Protein AF-A0A7Z9XIA0-F1 (afdb_monomer)

Mean predicted aligned error: 3.94 Å

pLDDT: mean 92.0, std 4.97, range [63.78, 97.62]

Radius of gyration: 14.97 Å; Cα contacts (8 Å, |Δi|>4): 138; chains: 1; bounding box: 28×29×41 Å

Structure (mmCIF, N/CA/C/O backbone):
data_AF-A0A7Z9XIA0-F1
#
_entry.id   AF-A0A7Z9XIA0-F1
#
loop_
_atom_site.group_PDB
_atom_site.id
_atom_site.type_symbol
_atom_site.label_atom_id
_atom_site.label_alt_id
_atom_site.label_comp_id
_atom_site.label_asym_id
_atom_site.label_entity_id
_atom_site.label_seq_id
_atom_site.pdbx_PDB_ins_code
_atom_site.Cartn_x
_atom_site.Cartn_y
_atom_site.Cartn_z
_atom_site.occupancy
_atom_site.B_iso_or_equiv
_atom_site.auth_seq_id
_atom_site.auth_comp_id
_atom_site.auth_asym_id
_atom_site.auth_atom_id
_atom_site.pdbx_PDB_model_num
ATOM 1 N N . MET A 1 1 ? -15.112 -2.971 13.193 1.00 96.69 1 MET A N 1
ATOM 2 C CA . MET A 1 1 ? -1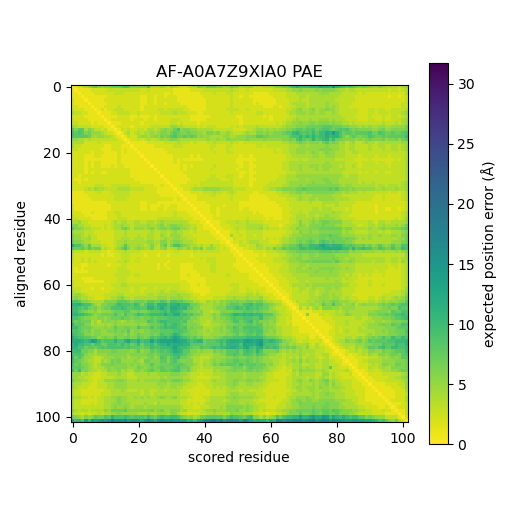4.631 -3.986 12.216 1.00 96.69 1 MET A CA 1
ATOM 3 C C . MET A 1 1 ? -13.182 -3.687 11.866 1.00 96.69 1 MET A C 1
ATOM 5 O O . MET A 1 1 ? -12.814 -2.518 11.937 1.00 96.69 1 MET A O 1
ATOM 9 N N . ARG A 1 2 ? -12.403 -4.709 11.489 1.00 96.31 2 ARG A N 1
ATOM 10 C CA . ARG A 1 2 ? -11.012 -4.569 11.030 1.00 96.31 2 ARG A CA 1
ATOM 11 C C . ARG A 1 2 ? -10.988 -4.517 9.504 1.00 96.31 2 ARG A C 1
ATOM 13 O O . ARG A 1 2 ? -11.601 -5.372 8.866 1.00 96.31 2 ARG A O 1
ATOM 20 N N . ILE A 1 3 ? -10.341 -3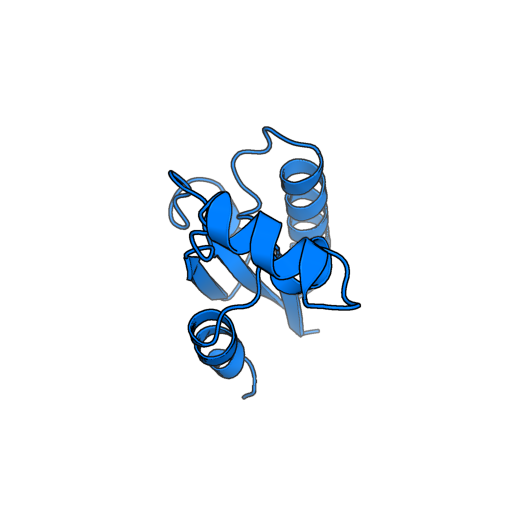.508 8.928 1.00 97.12 3 ILE A N 1
ATOM 21 C CA . ILE A 1 3 ? -10.269 -3.304 7.474 1.00 97.12 3 ILE A CA 1
ATOM 22 C C . ILE A 1 3 ? -8.802 -3.195 7.071 1.00 97.12 3 ILE A C 1
ATOM 24 O O . ILE A 1 3 ? -8.069 -2.405 7.653 1.00 97.12 3 ILE A O 1
ATOM 28 N N . LEU A 1 4 ? -8.380 -3.950 6.055 1.00 97.06 4 LEU A N 1
ATOM 29 C CA . LEU A 1 4 ? -7.078 -3.777 5.412 1.00 97.06 4 LEU A CA 1
ATOM 30 C C . LEU A 1 4 ? -7.261 -3.025 4.094 1.00 97.06 4 LEU A C 1
ATOM 32 O O . LEU A 1 4 ? -7.855 -3.548 3.152 1.00 97.06 4 LEU A O 1
ATOM 36 N N . GLN A 1 5 ? -6.728 -1.810 4.015 1.00 96.75 5 GLN A N 1
ATOM 37 C CA . GLN A 1 5 ? -6.675 -1.049 2.773 1.00 96.75 5 GLN A CA 1
ATOM 38 C C . GLN A 1 5 ? -5.352 -1.332 2.052 1.00 96.75 5 GLN A C 1
ATOM 40 O O . GLN A 1 5 ? -4.275 -1.222 2.638 1.00 96.75 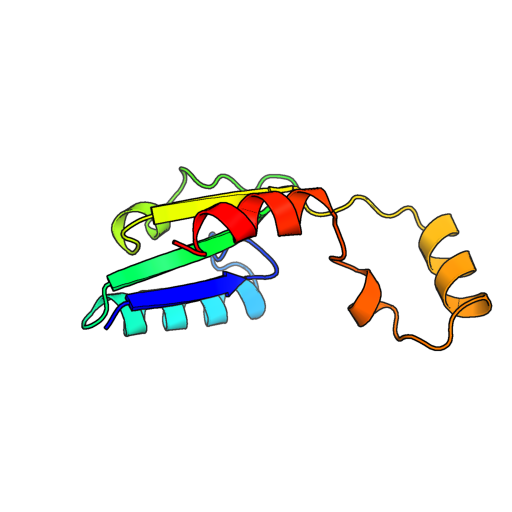5 GLN A O 1
ATOM 45 N N . LEU A 1 6 ? -5.438 -1.680 0.767 1.00 96.19 6 LEU A N 1
ATOM 46 C CA . LEU A 1 6 ? -4.283 -1.876 -0.107 1.00 96.19 6 LEU A CA 1
ATOM 47 C C . LEU A 1 6 ? -4.154 -0.676 -1.041 1.00 96.19 6 LEU A C 1
ATOM 49 O O . LEU A 1 6 ? -5.097 -0.369 -1.776 1.00 96.19 6 LEU A O 1
ATOM 53 N N . THR A 1 7 ? -3.001 -0.006 -1.045 1.00 95.38 7 THR A N 1
ATOM 54 C CA . THR A 1 7 ? -2.777 1.155 -1.915 1.00 95.38 7 THR A CA 1
ATOM 55 C C . THR A 1 7 ? -1.616 0.937 -2.893 1.00 95.38 7 THR A C 1
ATOM 57 O O . THR A 1 7 ? -0.522 0.531 -2.493 1.00 95.38 7 THR A O 1
ATOM 60 N N . PRO A 1 8 ? -1.813 1.241 -4.193 1.00 93.06 8 PRO A N 1
ATOM 61 C CA . PRO A 1 8 ? -0.770 1.101 -5.214 1.00 93.06 8 PRO A CA 1
ATOM 62 C C . PRO A 1 8 ? 0.367 2.126 -5.075 1.00 93.06 8 PRO A C 1
ATOM 64 O O . PRO A 1 8 ? 1.414 1.971 -5.698 1.00 93.06 8 PRO A O 1
ATOM 67 N N . GLN A 1 9 ? 0.150 3.181 -4.293 1.00 93.12 9 GLN A N 1
ATOM 68 C CA . GLN A 1 9 ? 1.104 4.228 -3.942 1.00 93.12 9 GLN A CA 1
ATOM 69 C C . GLN A 1 9 ? 0.784 4.691 -2.518 1.00 93.12 9 GLN A C 1
ATOM 71 O O . GLN A 1 9 ? -0.390 4.651 -2.127 1.00 93.12 9 GLN A O 1
ATOM 76 N N . PHE A 1 10 ?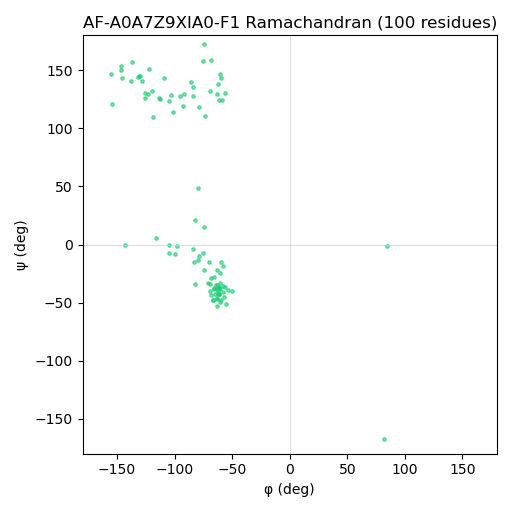 1.792 5.139 -1.767 1.00 95.75 10 PHE A N 1
ATOM 77 C CA . PHE A 1 10 ? 1.580 5.696 -0.434 1.00 95.75 10 PHE A CA 1
ATOM 78 C C . PHE A 1 10 ? 0.587 6.870 -0.493 1.00 95.75 10 PHE A C 1
ATOM 80 O O . PHE A 1 10 ? 0.722 7.741 -1.354 1.00 95.75 10 PHE A O 1
ATOM 87 N N . PRO A 1 11 ? -0.459 6.901 0.359 1.00 96.00 11 PRO A N 1
ATOM 88 C CA . PRO A 1 11 ? -1.519 7.904 0.264 1.00 96.00 11 PRO A CA 1
ATOM 89 C C . PRO A 1 11 ? -1.089 9.298 0.758 1.00 96.00 11 PRO A C 1
ATOM 91 O O . PRO A 1 11 ? -1.937 10.149 0.998 1.00 96.00 11 PRO A O 1
ATOM 94 N N . TRP A 1 12 ? 0.205 9.565 0.918 1.00 95.69 12 TRP A N 1
ATOM 95 C CA . TRP A 1 12 ? 0.723 10.857 1.351 1.00 95.69 12 TRP A CA 1
ATOM 96 C C . TRP A 1 12 ? 2.075 11.150 0.682 1.00 95.69 12 TRP A C 1
ATOM 98 O O . TRP A 1 12 ? 2.859 10.222 0.521 1.00 95.69 12 TRP A O 1
ATOM 108 N N . PRO A 1 13 ? 2.386 12.405 0.311 1.00 94.12 13 PRO A N 1
ATOM 109 C CA . PRO A 1 13 ? 1.507 13.576 0.287 1.00 94.12 13 PRO A CA 1
ATOM 110 C C . PRO A 1 13 ? 0.407 13.483 -0.791 1.00 94.12 13 PRO A C 1
ATOM 112 O O . PRO A 1 13 ? 0.508 12.754 -1.782 1.00 94.12 13 PRO A O 1
ATOM 115 N N . THR A 1 14 ? -0.678 14.241 -0.623 1.00 90.94 14 THR A N 1
ATOM 116 C CA . THR A 1 14 ? -1.866 14.213 -1.503 1.00 90.94 14 THR A CA 1
ATOM 117 C C . THR A 1 14 ? -1.691 15.013 -2.805 1.00 90.94 14 THR A C 1
ATOM 119 O O . THR A 1 14 ? -2.548 15.801 -3.191 1.00 90.94 14 THR A O 1
ATOM 122 N N . HIS A 1 15 ? -0.574 14.805 -3.507 1.00 88.69 15 HIS A N 1
ATOM 123 C CA . HIS A 1 15 ? -0.209 15.534 -4.731 1.00 88.69 15 HIS A CA 1
ATOM 124 C C . HIS A 1 15 ? -0.907 15.065 -6.024 1.00 88.69 15 HIS A C 1
ATOM 126 O O . HIS A 1 15 ? -0.820 15.738 -7.047 1.00 88.69 15 HIS A O 1
ATOM 132 N N . GLN A 1 16 ? -1.562 13.899 -6.019 1.00 87.62 16 GLN A N 1
ATOM 133 C CA . GLN A 1 16 ? -2.139 13.267 -7.209 1.00 87.62 16 GLN A CA 1
ATOM 134 C C . GLN A 1 16 ? -3.526 12.712 -6.899 1.00 87.62 16 GLN A C 1
ATOM 136 O O . GLN A 1 16 ? -3.830 12.375 -5.756 1.00 87.62 16 GLN A O 1
ATOM 141 N N . GLY A 1 17 ? -4.358 12.540 -7.930 1.00 91.88 17 GLY A N 1
ATOM 142 C CA . GLY A 1 17 ? -5.720 12.019 -7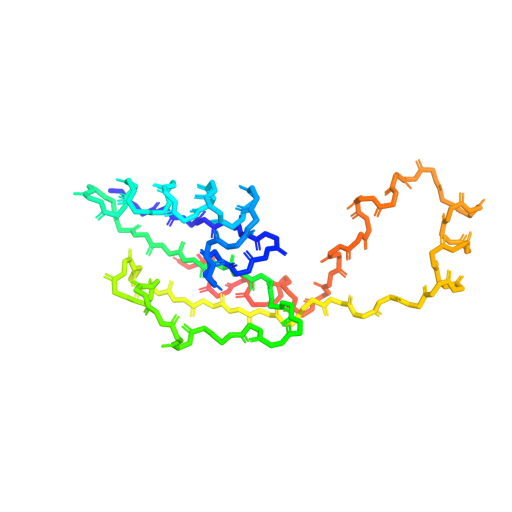.764 1.00 91.88 17 GLY A CA 1
ATOM 143 C C . GLY A 1 17 ? -5.776 10.687 -7.003 1.00 91.88 17 GLY A C 1
ATOM 144 O O . GLY A 1 17 ? -6.639 10.504 -6.145 1.00 91.88 17 GLY A O 1
ATOM 145 N N . THR A 1 18 ? -4.822 9.782 -7.249 1.00 90.31 18 THR A N 1
ATOM 146 C CA . THR A 1 18 ? -4.726 8.494 -6.541 1.00 90.31 18 THR A CA 1
ATOM 147 C C . THR A 1 18 ? -4.391 8.670 -5.061 1.00 90.31 18 THR A C 1
ATOM 149 O O . THR A 1 18 ? -5.061 8.071 -4.218 1.00 90.31 18 THR A O 1
ATOM 152 N N . THR A 1 19 ? -3.393 9.493 -4.720 1.00 93.56 19 THR A N 1
ATOM 153 C CA . THR A 1 19 ? -3.002 9.698 -3.317 1.00 93.56 19 THR A CA 1
ATOM 154 C C . THR A 1 19 ? -4.077 10.471 -2.556 1.00 93.56 19 THR A C 1
ATOM 156 O O . THR A 1 19 ? -4.449 10.060 -1.461 1.00 93.56 19 THR A O 1
ATOM 159 N N . LEU A 1 20 ? -4.690 11.487 -3.175 1.00 95.69 20 LEU 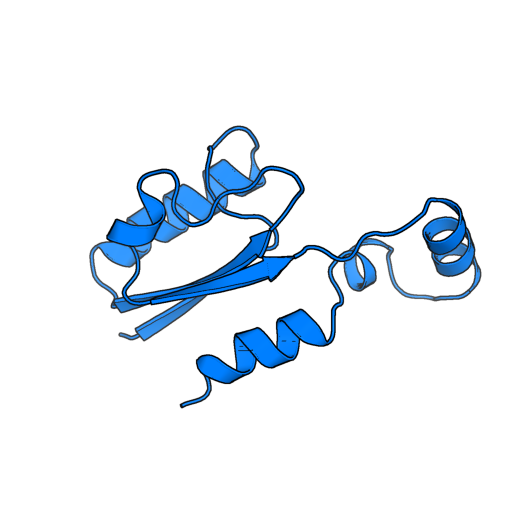A N 1
ATOM 160 C CA . LEU A 1 20 ? -5.813 12.242 -2.611 1.00 95.69 20 LEU A CA 1
ATOM 161 C C . LEU A 1 20 ? -7.023 11.346 -2.311 1.00 95.69 20 LEU A C 1
ATOM 163 O O . LEU A 1 20 ? -7.592 11.420 -1.218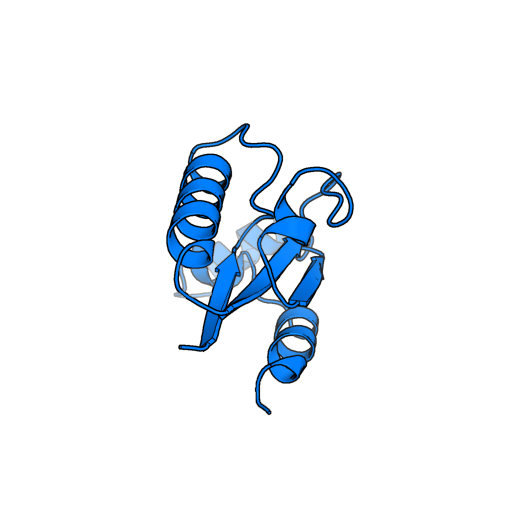 1.00 95.69 20 LEU A O 1
ATOM 167 N N . ARG A 1 21 ? -7.418 10.490 -3.262 1.00 96.19 21 ARG A N 1
ATOM 168 C CA . ARG A 1 21 ? -8.545 9.565 -3.081 1.00 96.19 21 ARG A CA 1
ATOM 169 C C . ARG A 1 21 ? -8.259 8.569 -1.963 1.00 96.19 21 ARG A C 1
ATOM 171 O O . ARG A 1 21 ? -9.060 8.450 -1.039 1.00 96.19 21 ARG A O 1
ATOM 178 N N . ASN A 1 22 ? -7.120 7.881 -2.031 1.00 96.81 22 ASN A N 1
ATOM 179 C CA . ASN A 1 22 ? -6.772 6.844 -1.062 1.00 96.81 22 ASN A CA 1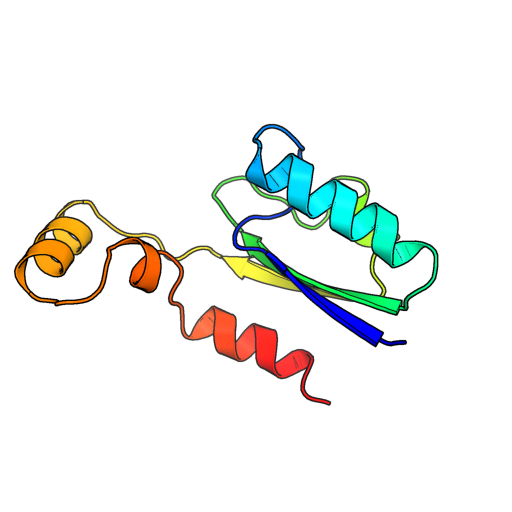
ATOM 180 C C . ASN A 1 22 ? -6.630 7.411 0.352 1.00 96.81 22 ASN A C 1
ATOM 182 O O . ASN A 1 22 ? -7.078 6.768 1.298 1.00 96.81 22 ASN A O 1
ATOM 186 N N . PHE A 1 23 ? -6.078 8.619 0.488 1.00 97.19 23 PHE A N 1
ATOM 187 C CA . PHE A 1 23 ? -5.966 9.314 1.766 1.00 97.19 23 PHE A CA 1
ATOM 188 C C . PHE A 1 23 ? -7.321 9.645 2.385 1.00 97.19 23 PHE A C 1
ATOM 190 O O . PHE A 1 23 ? -7.543 9.395 3.566 1.00 97.19 23 PHE A O 1
ATOM 197 N N . ASN A 1 24 ? -8.248 10.201 1.602 1.00 97.25 24 ASN A N 1
ATOM 198 C CA . ASN A 1 24 ? -9.556 10.576 2.133 1.00 97.25 24 ASN A CA 1
ATOM 199 C C . ASN A 1 24 ? -10.426 9.352 2.447 1.00 97.25 24 ASN A C 1
ATOM 201 O O . ASN A 1 24 ? -11.157 9.379 3.435 1.00 97.25 24 ASN A O 1
ATOM 205 N N . ILE A 1 25 ? -10.298 8.265 1.675 1.00 96.88 25 ILE A N 1
ATOM 206 C CA . ILE A 1 25 ? -10.908 6.972 2.022 1.00 96.88 25 ILE A CA 1
ATOM 207 C C . ILE A 1 25 ? -10.346 6.473 3.358 1.00 96.88 25 ILE A C 1
ATOM 209 O O . ILE A 1 25 ? -11.121 6.177 4.264 1.00 96.88 25 ILE A O 1
ATOM 213 N N . LEU A 1 26 ? -9.017 6.466 3.508 1.00 97.06 26 LEU A N 1
ATOM 214 C CA . LEU A 1 26 ? -8.335 6.053 4.736 1.00 97.06 26 LEU A CA 1
ATOM 215 C C . LEU A 1 26 ? -8.841 6.860 5.945 1.00 97.06 26 LEU A C 1
ATOM 217 O O . LEU A 1 26 ? -9.287 6.297 6.942 1.00 97.06 26 LEU A O 1
ATOM 221 N N . LYS A 1 27 ? -8.853 8.192 5.818 1.00 97.06 27 LYS A N 1
ATOM 222 C CA . LYS A 1 27 ? -9.333 9.124 6.847 1.00 97.06 27 LYS A CA 1
ATOM 223 C C . LYS A 1 27 ? -10.806 8.903 7.200 1.00 97.06 27 LYS A C 1
ATOM 225 O O . LYS A 1 27 ? -11.174 9.035 8.363 1.00 97.06 27 LYS A O 1
ATOM 230 N N . GLY A 1 28 ? -11.652 8.603 6.215 1.00 97.62 28 GLY A N 1
ATOM 231 C CA . GLY A 1 28 ? -13.067 8.308 6.434 1.00 97.62 28 GLY A CA 1
ATOM 232 C C . GLY A 1 28 ? -13.273 7.006 7.207 1.00 97.62 28 GLY A C 1
ATOM 233 O O . GLY A 1 28 ? -14.001 6.995 8.199 1.00 97.62 28 GLY A O 1
ATOM 234 N N . LEU A 1 29 ? -12.587 5.936 6.793 1.00 97.44 29 LEU A N 1
ATOM 235 C CA . LEU A 1 29 ? -12.686 4.611 7.413 1.00 97.44 29 LEU A CA 1
ATOM 236 C C . LEU A 1 29 ? -12.153 4.593 8.851 1.00 97.44 29 LEU A C 1
ATOM 238 O O . LEU A 1 29 ? -12.769 3.979 9.722 1.00 97.44 29 LEU A O 1
ATOM 242 N N . ALA A 1 30 ? -11.069 5.322 9.126 1.00 96.88 30 ALA A N 1
ATOM 243 C CA . ALA A 1 30 ? -10.448 5.391 10.451 1.00 96.88 30 ALA A CA 1
ATOM 244 C C . ALA A 1 30 ? -11.379 5.927 11.563 1.00 96.88 30 ALA A C 1
ATOM 246 O O . ALA A 1 30 ? -11.087 5.761 12.742 1.00 96.88 30 ALA A O 1
ATOM 247 N N . ARG A 1 31 ? -12.513 6.561 11.222 1.00 96.56 31 ARG A N 1
ATOM 248 C CA . ARG A 1 31 ? -13.455 7.136 12.205 1.00 96.56 31 ARG A CA 1
ATOM 249 C C . ARG A 1 31 ? -14.297 6.096 12.945 1.00 96.56 31 ARG A C 1
ATOM 251 O O . ARG A 1 31 ? -14.827 6.410 14.004 1.00 96.56 31 ARG A O 1
ATOM 258 N N . GLY A 1 32 ? -14.466 4.901 12.381 1.00 96.88 32 GLY A N 1
ATOM 259 C CA . GLY A 1 32 ? -15.334 3.859 12.949 1.00 96.88 32 GLY A CA 1
ATOM 260 C C . GLY A 1 32 ? -14.801 2.436 12.792 1.00 96.88 32 GLY A C 1
ATOM 261 O O . GLY A 1 32 ? -15.442 1.479 13.232 1.00 96.88 32 GLY A O 1
ATOM 262 N N . HIS A 1 33 ? -13.636 2.278 12.165 1.00 97.62 33 HIS A N 1
ATOM 263 C CA . HIS A 1 33 ? -13.025 0.985 11.898 1.00 97.62 33 HIS A CA 1
ATOM 264 C C . HIS A 1 33 ? -11.566 0.984 12.342 1.00 97.62 33 HIS A C 1
ATOM 266 O O . HIS A 1 33 ? -10.858 1.978 12.204 1.00 97.62 33 HIS A O 1
ATOM 272 N N . GLU A 1 34 ? -11.111 -0.167 12.832 1.00 97.25 34 GLU A N 1
ATOM 273 C CA . GLU A 1 34 ? -9.688 -0.418 13.015 1.00 97.25 34 GLU A CA 1
ATOM 274 C C . GLU A 1 34 ? -9.087 -0.642 11.628 1.00 97.25 34 GLU A C 1
ATOM 276 O O . GLU A 1 34 ? -9.413 -1.614 10.939 1.00 97.25 34 GLU A O 1
ATOM 281 N N . LEU A 1 35 ? -8.275 0.310 11.187 1.00 97.25 35 LEU A N 1
ATOM 282 C CA . LEU A 1 35 ? -7.754 0.334 9.832 1.00 97.25 35 LEU A CA 1
ATOM 283 C C . LEU A 1 35 ? -6.301 -0.132 9.816 1.00 97.25 35 LEU A C 1
ATOM 285 O O . LEU A 1 35 ? -5.458 0.394 10.533 1.00 97.25 35 LEU A O 1
ATOM 289 N N . HIS A 1 36 ? -6.002 -1.091 8.956 1.00 97.19 36 HIS A N 1
ATOM 290 C CA . HIS A 1 36 ? -4.657 -1.536 8.629 1.00 97.19 36 HIS A CA 1
ATOM 291 C C . HIS A 1 36 ? -4.336 -1.073 7.206 1.00 97.19 36 HIS A C 1
ATOM 293 O O . HIS A 1 36 ? -5.208 -1.080 6.333 1.00 97.19 36 HIS A O 1
ATOM 299 N N . LEU A 1 37 ? -3.092 -0.676 6.950 1.00 96.88 37 LEU A N 1
ATOM 300 C CA . LEU A 1 37 ? -2.658 -0.219 5.632 1.00 96.88 37 LEU A CA 1
ATOM 301 C C . LEU A 1 37 ? -1.476 -1.049 5.139 1.00 96.88 37 LEU A C 1
ATOM 303 O O . LEU A 1 37 ? -0.462 -1.185 5.825 1.00 96.88 37 LEU A O 1
ATOM 307 N N . PHE A 1 38 ? -1.601 -1.546 3.911 1.00 96.69 38 PHE A N 1
ATOM 308 C CA . PHE A 1 38 ? -0.472 -1.992 3.109 1.00 96.69 38 PHE A CA 1
ATOM 309 C C . PHE A 1 38 ? -0.309 -1.069 1.902 1.00 96.69 38 PHE A C 1
ATOM 311 O O . PHE A 1 38 ? -1.250 -0.897 1.124 1.00 96.69 38 PHE A O 1
ATOM 318 N N . SER A 1 39 ? 0.885 -0.509 1.713 1.00 95.56 39 SER A N 1
ATOM 319 C CA . SER A 1 39 ? 1.156 0.369 0.575 1.00 95.56 39 SER A CA 1
ATOM 320 C C . SER A 1 39 ? 2.424 0.016 -0.188 1.00 95.56 39 SER A C 1
ATOM 322 O O . SER A 1 39 ? 3.449 -0.347 0.387 1.00 95.56 39 SER A O 1
ATOM 324 N N . MET A 1 40 ? 2.380 0.216 -1.501 1.00 95.06 40 MET A N 1
ATOM 325 C CA . MET A 1 40 ? 3.573 0.203 -2.339 1.00 95.06 40 MET A CA 1
ATOM 326 C C . MET A 1 40 ? 4.245 1.588 -2.315 1.00 95.06 40 MET A C 1
ATOM 328 O O . MET A 1 40 ? 3.574 2.584 -2.578 1.00 95.06 40 MET A O 1
ATOM 332 N N . LEU A 1 41 ? 5.543 1.662 -2.015 1.00 94.62 41 LEU A N 1
ATOM 333 C CA . LEU A 1 41 ? 6.303 2.915 -1.912 1.00 94.62 41 LEU A CA 1
ATOM 334 C C . LEU A 1 41 ? 6.975 3.261 -3.236 1.00 94.62 41 LEU A C 1
ATOM 336 O O . LEU A 1 41 ? 7.806 2.499 -3.742 1.00 94.62 41 LEU A O 1
ATOM 340 N N . GLY A 1 42 ? 6.609 4.408 -3.795 1.00 91.38 42 GLY A N 1
ATOM 341 C CA . GLY A 1 42 ? 7.328 5.025 -4.895 1.00 91.38 42 GLY A CA 1
ATOM 342 C C . GLY A 1 42 ? 8.647 5.662 -4.436 1.00 91.38 42 GLY A C 1
ATOM 343 O O . GLY A 1 42 ? 8.948 5.722 -3.243 1.00 91.38 42 GLY A O 1
ATOM 344 N N . PRO A 1 43 ? 9.474 6.137 -5.381 1.00 88.50 43 PRO A N 1
ATOM 345 C CA . PRO A 1 43 ? 10.681 6.885 -5.054 1.00 88.50 43 PRO A CA 1
ATOM 346 C C . PRO A 1 43 ? 10.352 8.145 -4.240 1.00 88.50 43 PRO A C 1
ATOM 348 O O . PRO A 1 43 ? 9.578 8.980 -4.697 1.00 88.50 43 PRO A O 1
ATOM 351 N N . GLY A 1 44 ? 10.968 8.288 -3.065 1.00 88.19 44 GLY A N 1
ATOM 352 C CA . GLY A 1 44 ? 10.784 9.452 -2.191 1.00 88.19 44 GLY A CA 1
ATOM 353 C C . GLY A 1 44 ? 9.570 9.382 -1.259 1.00 88.19 44 GLY A C 1
ATOM 354 O O . GLY A 1 44 ? 9.398 10.295 -0.458 1.00 88.19 44 GLY A O 1
ATOM 355 N N . ASP A 1 45 ? 8.764 8.317 -1.321 1.00 92.06 45 ASP A N 1
ATOM 356 C CA . ASP A 1 45 ? 7.707 8.092 -0.333 1.00 92.06 45 ASP A CA 1
ATOM 357 C C . ASP A 1 45 ? 8.334 7.745 1.027 1.00 92.06 45 ASP A C 1
ATOM 359 O O . ASP A 1 45 ? 9.187 6.857 1.119 1.00 92.06 45 ASP A O 1
ATOM 363 N N . ASP A 1 46 ? 7.866 8.406 2.085 1.00 91.88 46 ASP A N 1
ATOM 364 C CA . ASP A 1 46 ? 8.251 8.125 3.467 1.00 91.88 46 ASP A CA 1
ATOM 365 C C . ASP A 1 46 ? 7.013 7.712 4.289 1.00 91.88 46 ASP A C 1
ATOM 367 O O . ASP A 1 46 ? 6.155 8.553 4.569 1.00 91.88 46 ASP A O 1
ATOM 371 N N . PRO A 1 47 ? 6.904 6.432 4.699 1.00 90.38 47 PRO A N 1
ATOM 372 C CA . PRO A 1 47 ? 5.814 5.937 5.538 1.00 90.38 47 PRO A CA 1
ATOM 373 C C . PRO A 1 47 ? 5.702 6.616 6.906 1.00 90.38 47 PRO A C 1
ATOM 375 O O . PRO A 1 47 ? 4.627 6.589 7.511 1.00 90.38 47 PRO A O 1
ATOM 378 N N . ALA A 1 48 ? 6.804 7.173 7.415 1.00 89.38 48 ALA A N 1
ATOM 379 C CA . ALA A 1 48 ? 6.837 7.881 8.689 1.00 89.38 48 ALA A CA 1
ATOM 380 C C . ALA A 1 48 ? 6.384 9.342 8.553 1.00 89.38 48 ALA A C 1
ATOM 382 O O . ALA A 1 48 ? 6.063 9.982 9.556 1.00 89.38 48 ALA A O 1
ATOM 383 N N . ALA A 1 49 ? 6.325 9.869 7.328 1.00 85.19 49 ALA A N 1
ATOM 384 C CA . ALA A 1 49 ? 5.940 11.244 7.077 1.00 85.19 49 ALA A CA 1
ATOM 385 C C . ALA A 1 49 ? 4.416 11.417 7.025 1.00 85.19 49 ALA A C 1
ATOM 387 O O . ALA A 1 49 ? 3.684 10.698 6.339 1.00 85.19 49 ALA A O 1
ATOM 388 N N . GLY A 1 50 ? 3.945 12.475 7.684 1.00 90.25 50 GLY A N 1
ATOM 389 C CA . GLY A 1 50 ? 2.559 12.914 7.608 1.00 90.25 50 GLY A CA 1
ATOM 390 C C . GLY A 1 50 ? 1.593 12.148 8.518 1.00 90.25 50 GLY A C 1
ATOM 391 O O . GLY A 1 50 ? 1.999 11.441 9.435 1.00 90.25 50 GLY A O 1
ATOM 392 N N . PRO A 1 51 ? 0.280 12.319 8.298 1.00 95.12 51 PRO A N 1
ATOM 393 C CA . PRO A 1 51 ? -0.744 11.894 9.251 1.00 95.12 51 PRO A CA 1
ATOM 394 C C . PRO A 1 51 ? -1.146 10.416 9.130 1.00 95.12 51 PRO A C 1
ATOM 396 O O . PRO A 1 51 ? -1.976 9.954 9.906 1.00 95.12 51 PRO A O 1
ATOM 399 N N . VAL A 1 52 ? -0.612 9.670 8.157 1.00 95.88 52 VAL A N 1
ATOM 400 C CA . VAL A 1 52 ? -1.073 8.307 7.834 1.00 95.88 52 VAL A CA 1
ATOM 401 C C . VAL A 1 52 ? -0.879 7.343 9.003 1.00 95.88 52 VAL A C 1
ATOM 403 O O . VAL A 1 52 ? -1.787 6.573 9.300 1.00 95.88 52 VAL A O 1
ATOM 406 N N . SER A 1 53 ? 0.262 7.413 9.691 1.00 94.00 53 SER A N 1
ATOM 407 C CA . SER A 1 53 ? 0.581 6.554 10.839 1.00 94.00 53 SER A CA 1
ATOM 408 C C . SER A 1 53 ? -0.410 6.712 11.996 1.00 94.00 53 SER A C 1
ATOM 410 O O . SER A 1 53 ? -0.730 5.730 12.653 1.00 94.00 53 SER A O 1
ATOM 412 N N . GLY A 1 54 ? -0.952 7.916 12.204 1.00 95.50 54 GLY A N 1
ATOM 413 C CA . GLY A 1 54 ? -1.966 8.187 13.228 1.00 95.50 54 GLY A CA 1
ATOM 414 C C . GLY A 1 54 ? -3.389 7.766 12.846 1.00 95.50 54 GLY A C 1
ATOM 415 O O . GLY A 1 54 ? -4.278 7.803 13.690 1.00 95.50 54 GLY A O 1
ATOM 416 N N . LEU A 1 55 ? -3.625 7.383 11.587 1.00 96.50 55 LEU A N 1
ATOM 417 C CA . LEU A 1 55 ? -4.940 6.965 11.083 1.00 96.50 55 LEU A CA 1
ATOM 418 C C . LEU A 1 55 ? -5.098 5.441 11.015 1.00 96.50 55 LEU A C 1
ATOM 420 O O . LEU A 1 55 ? -6.189 4.958 10.715 1.00 96.50 55 LEU A O 1
ATOM 424 N N . VAL A 1 56 ? -4.024 4.682 11.242 1.00 96.94 56 VAL A N 1
ATOM 425 C CA . VAL A 1 56 ? -4.005 3.227 11.065 1.00 96.94 56 VAL A CA 1
ATOM 426 C C . VAL A 1 56 ? -3.464 2.536 12.309 1.00 96.94 56 VAL A C 1
ATOM 428 O O . VAL A 1 56 ? -2.495 2.982 12.912 1.00 96.94 56 VAL A O 1
ATOM 431 N N . ALA A 1 57 ? -4.057 1.402 12.669 1.00 96.38 57 ALA A N 1
ATOM 432 C CA . ALA A 1 57 ? -3.580 0.541 13.746 1.00 96.38 57 ALA A CA 1
ATOM 433 C C . ALA A 1 57 ? -2.249 -0.138 13.390 1.00 96.38 57 ALA A C 1
ATOM 435 O O . ALA A 1 57 ? -1.441 -0.456 14.258 1.00 96.38 57 ALA A O 1
ATOM 436 N N . SER A 1 58 ? -2.004 -0.366 12.099 1.00 95.38 58 SER A N 1
ATOM 437 C CA . SER A 1 58 ? -0.735 -0.905 11.622 1.00 95.38 58 SER A CA 1
ATOM 438 C C . SER A 1 58 ? -0.469 -0.512 10.180 1.00 95.38 58 SER A C 1
ATOM 440 O O . SER A 1 58 ? -1.384 -0.492 9.350 1.00 95.38 58 SER A O 1
ATOM 442 N N . LEU A 1 59 ? 0.807 -0.325 9.872 1.00 95.19 59 LEU A N 1
ATOM 443 C CA . LEU A 1 59 ? 1.295 0.023 8.552 1.00 95.19 59 LEU A CA 1
ATOM 444 C C . LEU A 1 59 ? 2.365 -0.979 8.125 1.00 95.19 59 LEU A C 1
ATOM 446 O O . LEU A 1 59 ? 3.358 -1.175 8.824 1.00 95.19 59 LEU A O 1
ATOM 450 N N . ALA A 1 60 ? 2.180 -1.588 6.960 1.00 94.88 60 ALA A N 1
ATOM 451 C CA . ALA A 1 60 ? 3.248 -2.281 6.258 1.00 94.88 60 ALA A CA 1
ATOM 452 C C . ALA A 1 60 ? 3.411 -1.677 4.868 1.00 94.88 60 ALA A C 1
ATOM 454 O O . ALA A 1 60 ? 2.466 -1.168 4.265 1.00 94.88 60 ALA A O 1
ATOM 455 N N . ALA A 1 61 ? 4.627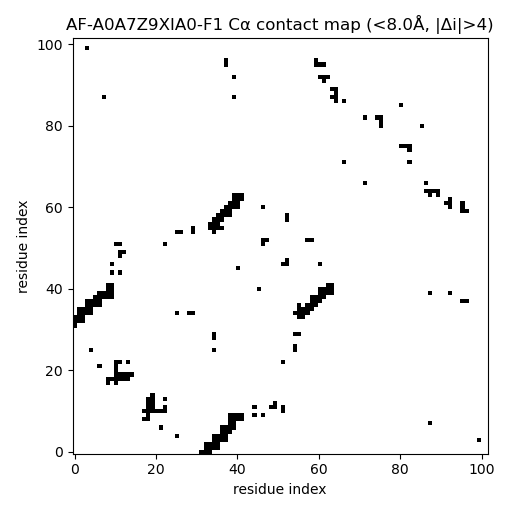 -1.735 4.348 1.00 94.25 61 ALA A N 1
ATOM 456 C CA . ALA A 1 61 ? 4.904 -1.204 3.034 1.00 94.25 61 ALA A CA 1
ATOM 457 C C . ALA A 1 61 ? 5.973 -2.025 2.320 1.00 94.25 61 ALA A C 1
ATOM 459 O O . ALA A 1 61 ? 6.809 -2.669 2.954 1.00 94.25 61 ALA A O 1
ATOM 460 N N . SER A 1 62 ? 5.931 -1.998 0.993 1.00 94.94 62 SER A N 1
ATOM 461 C CA . SER A 1 62 ? 6.930 -2.619 0.122 1.00 94.94 62 SER A CA 1
ATOM 462 C C . SER A 1 62 ? 7.349 -1.612 -0.941 1.00 94.94 62 SER A C 1
ATOM 464 O O . SER A 1 62 ? 6.492 -0.885 -1.439 1.00 94.94 62 SER A O 1
ATOM 466 N N . PRO A 1 63 ? 8.620 -1.569 -1.367 1.00 94.31 63 PRO A N 1
ATOM 467 C CA . PRO A 1 63 ? 9.004 -0.742 -2.504 1.00 94.31 63 PRO A CA 1
ATOM 468 C C . PRO A 1 63 ? 8.236 -1.153 -3.767 1.00 94.31 63 PRO A C 1
ATOM 470 O O . PRO A 1 63 ? 7.987 -2.342 -4.003 1.00 94.31 63 PRO A O 1
ATOM 473 N N . GLN A 1 64 ? 7.878 -0.170 -4.593 1.00 93.00 64 GLN A N 1
ATOM 474 C CA . GLN A 1 64 ? 7.373 -0.409 -5.940 1.00 93.00 64 GLN A CA 1
ATOM 475 C C . GLN A 1 64 ? 8.445 -1.111 -6.786 1.00 93.00 64 GLN A C 1
ATOM 477 O O . GLN A 1 64 ? 9.622 -0.737 -6.733 1.00 93.00 64 GLN A O 1
ATOM 482 N N . PRO A 1 65 ? 8.065 -2.116 -7.596 1.00 91.00 65 PRO A N 1
ATOM 483 C CA . PRO A 1 65 ? 9.005 -2.756 -8.501 1.00 91.00 65 PRO A CA 1
ATOM 484 C C . PRO A 1 65 ? 9.519 -1.735 -9.523 1.00 91.00 65 PRO A C 1
ATOM 486 O O . PRO A 1 65 ? 8.749 -1.039 -10.189 1.00 91.00 65 PRO A O 1
ATOM 489 N N . ARG A 1 66 ? 10.843 -1.653 -9.678 1.00 86.00 66 ARG A N 1
ATOM 490 C CA . ARG A 1 66 ? 11.459 -0.826 -10.720 1.00 86.00 66 ARG A CA 1
ATOM 491 C C . ARG A 1 66 ? 11.378 -1.569 -12.050 1.00 86.00 66 ARG A C 1
ATOM 493 O O . ARG A 1 66 ? 11.954 -2.642 -12.196 1.00 86.00 66 ARG A O 1
ATOM 500 N N . ARG A 1 67 ? 10.680 -0.994 -13.033 1.00 83.12 67 ARG A N 1
ATOM 501 C CA . ARG A 1 67 ? 10.587 -1.550 -14.392 1.00 83.12 67 ARG A CA 1
ATOM 502 C C . ARG A 1 67 ? 11.297 -0.654 -15.394 1.00 83.12 67 ARG A C 1
ATOM 504 O O . ARG A 1 67 ? 10.960 0.523 -15.514 1.00 83.12 67 ARG A O 1
ATOM 511 N N . THR A 1 68 ? 12.231 -1.227 -16.146 1.00 86.62 68 THR A N 1
ATOM 512 C CA . THR A 1 68 ? 12.899 -0.543 -17.260 1.00 86.62 68 THR A CA 1
ATOM 513 C C . THR A 1 68 ? 11.973 -0.443 -18.472 1.00 86.62 68 THR A C 1
ATOM 515 O O . THR A 1 68 ? 11.041 -1.237 -18.621 1.00 86.62 68 THR A O 1
ATOM 518 N N . MET A 1 69 ? 12.234 0.512 -19.369 1.00 86.50 69 MET A N 1
ATOM 519 C CA . MET A 1 69 ? 11.475 0.646 -20.621 1.00 86.50 69 MET A CA 1
ATOM 520 C C . MET A 1 69 ? 11.540 -0.631 -21.473 1.00 86.50 69 MET A C 1
ATOM 522 O O . MET A 1 69 ? 10.513 -1.091 -21.962 1.00 86.50 69 MET A O 1
ATOM 526 N N . GLY A 1 70 ? 12.711 -1.274 -21.565 1.00 89.56 70 GLY A N 1
ATOM 527 C CA . GLY A 1 70 ? 12.866 -2.534 -22.300 1.00 89.56 70 GLY A CA 1
ATOM 528 C C . GLY A 1 70 ? 12.049 -3.693 -21.716 1.00 89.56 70 GLY A C 1
ATOM 529 O O . GLY A 1 70 ? 11.506 -4.506 -22.462 1.00 89.56 70 GLY A O 1
ATOM 530 N N . ALA A 1 71 ? 11.896 -3.757 -20.387 1.00 85.81 71 ALA A N 1
ATOM 531 C CA . ALA A 1 71 ? 11.018 -4.742 -19.757 1.00 85.81 71 ALA A CA 1
ATOM 532 C C . ALA A 1 71 ? 9.543 -4.503 -20.112 1.00 85.81 71 ALA A C 1
ATOM 534 O O . ALA A 1 71 ? 8.827 -5.471 -20.343 1.00 85.81 71 ALA A O 1
ATOM 535 N N . ARG A 1 72 ? 9.104 -3.238 -20.210 1.00 85.62 72 ARG A N 1
ATOM 536 C CA . ARG A 1 72 ? 7.730 -2.896 -20.618 1.00 85.62 72 ARG A CA 1
ATOM 537 C C . ARG A 1 72 ? 7.454 -3.226 -22.080 1.00 85.62 72 ARG A C 1
ATOM 539 O O . ARG A 1 72 ? 6.409 -3.788 -22.374 1.00 85.62 72 ARG A O 1
ATOM 546 N N . LEU A 1 73 ? 8.390 -2.922 -22.981 1.00 89.50 73 LEU A N 1
ATOM 547 C CA . LEU A 1 73 ? 8.228 -3.233 -24.404 1.00 89.50 73 LEU A CA 1
ATOM 548 C C . LEU A 1 73 ? 8.132 -4.744 -24.638 1.00 89.50 73 LEU A C 1
ATOM 550 O O . LEU A 1 73 ? 7.233 -5.210 -25.330 1.00 89.50 73 LEU A O 1
ATOM 554 N N . ARG A 1 74 ? 9.023 -5.516 -24.007 1.00 89.38 74 ARG A N 1
ATOM 555 C CA . ARG A 1 74 ? 8.970 -6.982 -24.053 1.00 89.38 74 ARG A CA 1
ATOM 556 C C . ARG A 1 74 ? 7.631 -7.501 -23.540 1.00 89.38 74 ARG A C 1
ATOM 558 O O . ARG A 1 74 ? 7.024 -8.366 -24.155 1.00 89.38 74 ARG A O 1
ATOM 565 N N . ASP A 1 75 ? 7.176 -6.958 -22.420 1.00 87.94 75 ASP A N 1
ATOM 566 C CA . ASP A 1 75 ? 5.910 -7.327 -21.812 1.00 87.94 75 ASP A CA 1
ATOM 567 C C . ASP A 1 75 ? 4.718 -7.033 -22.721 1.00 87.94 75 ASP A C 1
ATOM 569 O O . ASP A 1 75 ? 3.833 -7.880 -22.823 1.00 87.94 75 ASP A O 1
ATOM 573 N N . LEU A 1 76 ? 4.706 -5.875 -23.381 1.00 87.31 76 LEU A N 1
ATOM 574 C CA . LEU A 1 76 ? 3.668 -5.481 -24.329 1.00 87.31 76 LEU A CA 1
ATOM 575 C C . LEU A 1 76 ? 3.584 -6.442 -25.524 1.00 87.31 76 LEU A C 1
ATOM 577 O O . LEU A 1 76 ? 2.488 -6.732 -25.987 1.00 87.31 76 LEU A O 1
ATOM 581 N N . LEU A 1 77 ? 4.727 -6.941 -26.004 1.00 91.12 77 LEU A N 1
ATOM 582 C CA . LEU A 1 77 ? 4.792 -7.844 -27.158 1.00 91.12 77 LEU A CA 1
ATOM 583 C C . LEU A 1 77 ? 4.513 -9.309 -26.801 1.00 91.12 77 LEU A C 1
ATOM 585 O O . LEU A 1 77 ? 3.970 -10.042 -27.620 1.00 91.12 77 LEU A O 1
ATOM 589 N N . LEU A 1 78 ? 4.916 -9.754 -25.607 1.00 91.94 78 LEU A N 1
ATOM 590 C CA . LEU A 1 78 ? 4.946 -11.179 -25.252 1.00 91.94 78 LEU A CA 1
ATOM 591 C C . LEU A 1 78 ? 3.826 -11.629 -24.312 1.00 91.94 78 LEU A C 1
ATOM 593 O O . LEU A 1 78 ? 3.799 -12.795 -23.925 1.00 91.94 78 LEU A O 1
ATOM 597 N N . SER A 1 79 ? 2.929 -10.741 -23.885 1.00 86.75 79 SER A N 1
ATOM 598 C CA . SER A 1 79 ? 1.883 -11.112 -22.933 1.00 86.75 79 SER A CA 1
ATOM 599 C C . SER A 1 79 ? 0.529 -10.524 -23.290 1.00 86.75 79 SER A C 1
ATOM 601 O O . SER A 1 79 ? 0.445 -9.351 -23.646 1.00 86.75 79 SER A O 1
ATOM 603 N N . PRO A 1 80 ? -0.547 -11.309 -23.106 1.00 89.25 80 PRO A N 1
ATOM 604 C CA . PRO A 1 80 ? -1.912 -10.853 -23.336 1.00 89.25 80 PRO A CA 1
ATOM 605 C C . PRO A 1 80 ? -2.422 -9.921 -22.226 1.00 89.25 80 PRO A C 1
ATOM 607 O O . PRO A 1 80 ? -3.528 -9.396 -22.324 1.00 89.25 80 PRO A O 1
ATOM 610 N N . GLN A 1 81 ? -1.665 -9.741 -21.137 1.00 87.62 81 GLN A N 1
ATOM 611 C CA . GLN A 1 81 ? -2.106 -8.936 -20.003 1.00 87.62 81 GLN A CA 1
ATOM 612 C C . GLN A 1 81 ? -1.784 -7.449 -20.203 1.00 87.62 81 GLN A C 1
ATOM 614 O O . GLN A 1 81 ? -0.662 -7.116 -20.607 1.00 87.62 81 GLN A O 1
ATOM 619 N N . PRO A 1 82 ? -2.702 -6.542 -19.815 1.00 86.44 82 PRO A N 1
ATOM 620 C CA . PRO A 1 82 ? -2.440 -5.110 -19.863 1.00 86.44 82 PRO A CA 1
ATOM 621 C C . PRO A 1 82 ? -1.245 -4.753 -18.970 1.00 86.44 82 PRO A C 1
ATOM 623 O O . PRO A 1 82 ? -1.057 -5.343 -17.904 1.00 86.44 82 PRO A O 1
ATOM 626 N N . ASP A 1 83 ? -0.460 -3.745 -19.367 1.00 86.38 83 ASP A N 1
ATOM 627 C CA . ASP A 1 83 ? 0.711 -3.265 -18.604 1.00 86.38 83 ASP A CA 1
ATOM 628 C C . ASP A 1 83 ? 0.364 -3.007 -17.127 1.00 86.38 83 ASP A C 1
ATOM 630 O O . ASP A 1 83 ? 1.099 -3.407 -16.222 1.00 86.38 83 ASP A O 1
ATOM 634 N N . MET A 1 84 ? -0.824 -2.445 -16.874 1.00 84.69 84 MET A N 1
ATOM 635 C CA . MET A 1 84 ? -1.320 -2.169 -15.525 1.00 84.69 84 MET A CA 1
ATOM 636 C C . MET A 1 84 ? -1.365 -3.406 -14.620 1.00 84.69 84 MET A C 1
ATOM 638 O O . MET A 1 84 ? -1.042 -3.281 -13.440 1.00 84.69 84 MET A O 1
ATOM 642 N N . ALA A 1 85 ? -1.694 -4.591 -15.149 1.00 84.94 85 ALA A N 1
ATOM 643 C CA . ALA A 1 85 ? -1.757 -5.826 -14.362 1.00 84.94 85 ALA A CA 1
ATOM 644 C C . ALA A 1 85 ? -0.378 -6.251 -13.831 1.00 84.94 85 ALA A C 1
ATOM 646 O O . ALA A 1 85 ? -0.270 -6.867 -12.773 1.00 84.94 85 ALA A O 1
ATOM 647 N N . ARG A 1 86 ? 0.694 -5.880 -14.538 1.00 84.69 86 ARG A N 1
ATOM 648 C CA . ARG A 1 86 ? 2.074 -6.243 -14.187 1.00 84.69 86 ARG A CA 1
ATOM 649 C C . ARG A 1 86 ? 2.875 -5.097 -13.590 1.00 84.69 86 ARG A C 1
ATOM 651 O O . ARG A 1 86 ? 3.999 -5.310 -13.132 1.00 84.69 86 ARG A O 1
ATOM 658 N N . ARG A 1 87 ? 2.320 -3.884 -13.580 1.00 87.38 87 ARG A N 1
ATOM 659 C CA . ARG A 1 87 ? 3.023 -2.674 -13.146 1.00 87.38 87 ARG A CA 1
ATOM 660 C C . ARG A 1 87 ? 3.478 -2.738 -11.688 1.00 87.38 87 ARG A C 1
ATOM 662 O O . ARG A 1 87 ? 4.550 -2.229 -11.386 1.00 87.38 87 ARG A O 1
ATOM 669 N N . LEU A 1 88 ? 2.686 -3.355 -10.810 1.00 91.25 88 LEU A N 1
ATOM 670 C CA . LEU A 1 88 ? 2.950 -3.420 -9.364 1.00 91.25 88 LEU A CA 1
ATOM 671 C C . LEU A 1 88 ? 3.183 -4.836 -8.838 1.00 91.25 88 LEU A C 1
ATOM 673 O O . LEU A 1 88 ? 3.330 -5.022 -7.632 1.00 91.25 88 LEU A O 1
ATOM 677 N N . TRP A 1 89 ? 3.234 -5.831 -9.724 1.00 89.69 89 TRP A N 1
ATOM 678 C CA . TRP A 1 89 ? 3.482 -7.204 -9.312 1.00 89.69 89 TRP A CA 1
ATOM 679 C C . TRP A 1 89 ? 4.859 -7.319 -8.644 1.00 89.69 89 TRP A C 1
ATOM 681 O O . TRP A 1 89 ? 5.875 -6.924 -9.218 1.00 89.69 89 TRP A O 1
ATOM 691 N N . SER A 1 90 ? 4.881 -7.835 -7.415 1.00 90.31 90 SER A N 1
ATOM 692 C CA . SER A 1 90 ? 6.095 -7.984 -6.615 1.00 90.31 90 SER A CA 1
ATOM 693 C C . SER A 1 90 ? 5.930 -9.124 -5.605 1.00 90.31 90 SER A C 1
ATOM 695 O O . SER A 1 90 ? 5.051 -9.040 -4.744 1.00 90.31 90 SER A O 1
ATOM 697 N N . PRO A 1 91 ? 6.782 -10.167 -5.638 1.00 90.56 91 PRO A N 1
ATOM 698 C CA . PRO A 1 91 ? 6.779 -11.219 -4.620 1.00 90.56 91 PRO A CA 1
ATOM 699 C C . PRO A 1 91 ? 7.008 -10.678 -3.201 1.00 90.56 91 PRO A C 1
ATOM 701 O O . PRO A 1 91 ? 6.379 -11.142 -2.252 1.00 90.56 91 PRO A O 1
ATOM 704 N N . ALA A 1 92 ? 7.849 -9.648 -3.058 1.00 89.88 92 ALA A N 1
ATOM 705 C CA . ALA A 1 92 ? 8.100 -8.995 -1.773 1.00 89.88 92 ALA A CA 1
ATOM 706 C C . ALA A 1 92 ? 6.837 -8.316 -1.215 1.00 89.88 92 ALA A C 1
ATOM 708 O O . ALA A 1 92 ? 6.595 -8.352 -0.008 1.00 89.88 92 ALA A O 1
ATOM 709 N N . ALA A 1 93 ? 5.990 -7.763 -2.090 1.00 92.31 93 ALA A N 1
ATOM 710 C CA . ALA A 1 93 ? 4.724 -7.173 -1.676 1.00 92.31 93 ALA A CA 1
ATOM 711 C C . ALA A 1 93 ? 3.769 -8.230 -1.100 1.00 92.31 93 ALA A C 1
ATOM 713 O O . ALA A 1 93 ? 3.185 -8.005 -0.043 1.00 92.31 93 ALA A O 1
ATOM 714 N N . PHE A 1 94 ? 3.675 -9.407 -1.730 1.00 91.62 94 PHE A N 1
ATOM 715 C CA . PHE A 1 94 ? 2.869 -10.520 -1.213 1.00 91.62 94 PHE A CA 1
ATOM 716 C C . PHE A 1 94 ? 3.343 -11.002 0.163 1.00 91.62 94 PHE A C 1
ATOM 718 O O . PHE A 1 94 ? 2.520 -11.216 1.052 1.00 91.62 94 PHE A O 1
ATOM 725 N N . GLN A 1 95 ? 4.658 -11.116 0.372 1.00 89.75 95 GLN A N 1
ATOM 726 C CA . GLN A 1 95 ? 5.215 -11.476 1.682 1.00 89.75 95 GLN A CA 1
ATOM 727 C C . GLN A 1 95 ? 4.888 -10.430 2.757 1.00 89.75 95 GLN A C 1
ATOM 729 O O . GLN A 1 95 ? 4.560 -10.784 3.889 1.00 89.75 95 GLN A O 1
ATOM 734 N N . GLY A 1 96 ? 4.941 -9.140 2.408 1.00 89.44 96 GLY A N 1
ATOM 735 C CA . GLY A 1 96 ? 4.531 -8.062 3.309 1.00 89.44 96 GLY A CA 1
ATOM 736 C C . GLY A 1 96 ? 3.044 -8.128 3.665 1.00 89.44 96 GLY A C 1
ATOM 737 O O . GLY A 1 96 ? 2.681 -7.919 4.821 1.00 89.44 96 GLY A O 1
ATOM 738 N N . LEU A 1 97 ? 2.199 -8.482 2.696 1.00 91.50 97 LEU A N 1
ATOM 739 C CA . LEU A 1 97 ? 0.749 -8.595 2.856 1.00 91.50 97 LEU A CA 1
ATOM 740 C C . LEU A 1 97 ? 0.354 -9.783 3.749 1.00 91.50 97 LEU A C 1
ATOM 742 O O . LEU A 1 97 ? -0.564 -9.664 4.559 1.00 91.50 97 LEU A O 1
ATOM 746 N N . ALA A 1 98 ? 1.109 -10.886 3.692 1.00 90.88 98 ALA A N 1
ATOM 747 C CA . ALA A 1 98 ? 0.906 -12.063 4.543 1.00 90.88 98 ALA A CA 1
ATOM 748 C C . ALA A 1 98 ? 0.989 -11.761 6.054 1.00 90.88 98 ALA A C 1
ATOM 750 O O . ALA A 1 98 ? 0.466 -12.525 6.865 1.00 90.88 98 ALA A O 1
ATOM 751 N N . ARG A 1 99 ? 1.583 -10.627 6.455 1.00 88.06 99 ARG A N 1
ATOM 752 C CA . ARG A 1 99 ? 1.616 -10.174 7.858 1.00 88.06 99 ARG A CA 1
ATOM 753 C C . ARG A 1 99 ? 0.229 -9.885 8.438 1.00 88.06 99 ARG A C 1
ATOM 755 O O . ARG A 1 99 ? 0.080 -9.922 9.654 1.00 88.06 99 ARG A O 1
ATOM 762 N N . PHE A 1 100 ? -0.762 -9.622 7.587 1.00 90.06 100 PHE A N 1
ATOM 763 C CA . PHE A 1 100 ? -2.139 -9.322 7.989 1.00 90.06 100 PHE A CA 1
ATOM 764 C C . PHE A 1 100 ? -3.086 -10.524 7.908 1.00 90.06 100 PHE A C 1
ATOM 766 O O . PHE A 1 100 ? -4.255 -10.387 8.243 1.00 90.06 100 PHE A O 1
ATOM 773 N N . ALA A 1 101 ? -2.612 -11.692 7.464 1.00 82.19 101 ALA A N 1
ATOM 774 C CA . ALA A 1 101 ? -3.435 -12.892 7.296 1.00 82.19 101 ALA A CA 1
ATOM 775 C C . ALA A 1 101 ? -3.648 -13.689 8.606 1.00 82.19 101 ALA A C 1
ATOM 777 O O . ALA A 1 101 ? -3.920 -14.886 8.553 1.00 82.19 101 ALA A O 1
ATOM 778 N N . ARG A 1 102 ? -3.477 -13.045 9.766 1.00 63.78 102 ARG A N 1
ATOM 779 C CA . ARG A 1 102 ? -3.636 -13.622 11.110 1.00 63.78 102 ARG A CA 1
ATOM 780 C C . ARG A 1 102 ? -4.841 -13.006 11.806 1.00 63.78 102 ARG A C 1
ATOM 782 O O . ARG A 1 102 ? -5.549 -13.768 12.490 1.00 63.78 102 ARG A O 1
#

Secondary structure (DSSP, 8-state):
-EEEEEESS-S-S--SHHHHHHHHHHHHHTTTSEEEEEEEEPTT--TTSSSGGGG-SEEEEEEPPP--HHHHHHHHHH-SS-HHHHHS--HHHHHHHGGG--

Sequence (102 aa):
MRILQLTPQFPWPTHQGTTLRNFNILKGLARGHELHLFSMLGPGDDPAAGPVSGLVASLAASPQPRRTMGARLRDLLLSPQPDMARRLWSPAAFQGLARFAR

Nearest PDB structures (foldseek):
  3lrx-assembly3_C  TM=6.091E-01  e=8.470E-02  Pyrococcus furiosus
  3lrx-assembly1_A  TM=5.765E-01  e=7.925E-02  Pyrococcus furiosus
  3lrx-assembly4_E  TM=4.900E-01  e=4.653E-02  Pyrococcus furiosus
  3lrx-assembly4_F  TM=4.843E-01  e=1.443E-01  Pyrococcus furiosus
  3pvs-assembly1_A  TM=5.203E-01  e=6.667E-01  Escherichia coli

Foldseek 3Di:
DEEEDEAAEDLPDVPDPRSVVSVVVLQVCLVPYQYEYEYAYEPPDDPVDDCNVVSHPYYFYHHADDDDPVNLVCCVPPDPDDCVVVRRDDPVSVVRVVVPVD

Solvent-accessible surface area (backbone atoms only — not comparable to full-atom values): 6088 Å² total; per-residue (Å²): 96,83,45,78,48,79,35,90,44,48,43,54,74,64,85,43,76,68,18,40,51,50,34,52,51,48,60,58,47,39,76,76,29,54,25,32,39,41,28,23,32,53,93,88,56,52,83,84,56,73,69,62,61,84,47,32,82,42,81,48,72,29,75,51,56,87,76,54,73,68,58,51,54,49,42,64,76,74,43,96,62,60,67,76,76,58,58,67,61,47,75,67,44,55,60,55,54,56,74,70,79,118